Protein AF-A0AA38NBF1-F1 (afdb_monomer_lite)

Organism: NCBI:txid2804958

Radius of gyration: 38.28 Å; chains: 1; bounding box: 65×45×118 Å

InterPro domains:
  IPR015425 Formin, FH2 domain [PS51444] (1-104)
  IPR042201 Formin, FH2 domain superfamily [G3DSA:1.20.58.2220] (1-164)

Foldseek 3Di:
DVVVVVDDDDPPPDCCCVPVVVVCVVCVVVVVVVVVVVVVVVVVVCVVCVVVVAHPPDPPGDDPCVVVVVVVVVVVVVVVVVVVVVVVVVVVVVPDPDPPPPPPPPPDDDDDDDDDDDDDDDDDDDDPPDDDDPPDPPNVVVVVVCVVVVHDDPDDPPPPPDDCVVVVPADPDDDDDPDDDD

Structure (mmCIF, N/CA/C/O backbone):
data_AF-A0AA38NBF1-F1
#
_entry.id   AF-A0AA38NBF1-F1
#
loop_
_atom_site.group_PDB
_atom_site.id
_atom_site.type_symbol
_atom_site.label_atom_id
_atom_site.label_alt_id
_atom_site.label_comp_id
_atom_site.label_asym_id
_atom_site.label_entity_id
_atom_site.label_seq_id
_atom_site.pdbx_PDB_ins_code
_atom_site.Cartn_x
_atom_site.Cartn_y
_atom_site.Cartn_z
_atom_site.occupancy
_atom_site.B_iso_or_equiv
_atom_site.auth_seq_id
_atom_site.auth_comp_id
_atom_site.auth_asym_id
_atom_site.auth_atom_id
_atom_site.pdbx_PDB_model_num
ATOM 1 N N . MET A 1 1 ? -16.241 -0.979 29.634 1.00 57.94 1 MET A N 1
ATOM 2 C CA . MET A 1 1 ? -17.092 0.215 29.865 1.00 57.94 1 MET A CA 1
ATOM 3 C C . MET A 1 1 ? -18.249 -0.045 30.832 1.00 57.94 1 MET A C 1
ATOM 5 O O . MET A 1 1 ? -18.403 0.742 31.754 1.00 57.94 1 MET A O 1
ATOM 9 N N . ASN A 1 2 ? -19.018 -1.137 30.701 1.00 61.31 2 ASN A N 1
ATOM 10 C CA . ASN A 1 2 ? -20.084 -1.465 31.670 1.00 61.31 2 ASN A CA 1
ATOM 11 C C . ASN A 1 2 ? -19.569 -1.791 33.084 1.00 61.31 2 ASN A C 1
ATOM 13 O O . ASN A 1 2 ? -20.287 -1.567 34.049 1.00 61.31 2 ASN A O 1
ATOM 17 N N . GLU A 1 3 ? -18.322 -2.248 33.216 1.00 66.00 3 GLU A N 1
ATOM 18 C CA . GLU A 1 3 ? -17.698 -2.529 34.518 1.00 66.00 3 GLU A CA 1
ATOM 19 C C . GLU A 1 3 ? -17.367 -1.261 35.329 1.00 66.00 3 GLU A C 1
ATOM 21 O O . GLU A 1 3 ? -17.481 -1.271 36.548 1.00 66.00 3 GLU A O 1
ATOM 26 N N . LEU A 1 4 ? -17.061 -0.129 34.675 1.00 61.88 4 LEU A N 1
ATOM 27 C CA . LEU A 1 4 ? -16.778 1.149 35.357 1.00 61.88 4 LEU A CA 1
ATOM 28 C C . LEU A 1 4 ? -1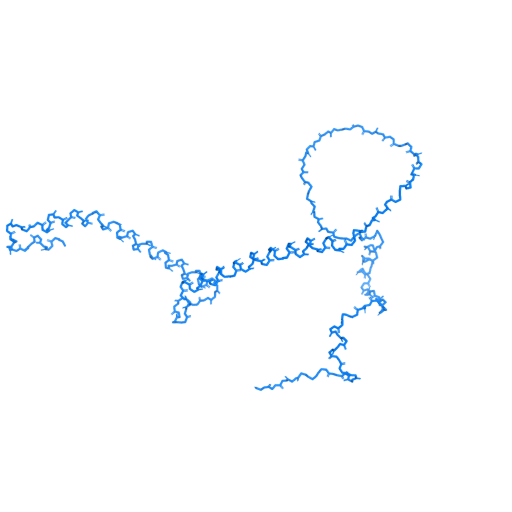8.020 1.750 36.030 1.00 61.88 4 LEU A C 1
ATOM 30 O O . LEU A 1 4 ? -17.901 2.461 37.019 1.00 61.88 4 LEU A O 1
ATOM 34 N N . LYS A 1 5 ? -19.218 1.434 35.521 1.00 63.94 5 LYS A N 1
ATOM 35 C CA . LYS A 1 5 ? -20.497 1.849 36.122 1.00 63.94 5 LYS A CA 1
ATOM 36 C C . LYS A 1 5 ? -20.877 1.034 37.360 1.00 63.94 5 LYS A C 1
ATOM 38 O O . LYS A 1 5 ? -21.790 1.428 38.074 1.00 63.94 5 LYS A O 1
ATOM 43 N N . LYS A 1 6 ? -20.216 -0.106 37.589 1.00 70.06 6 LYS A N 1
ATOM 44 C CA . LYS A 1 6 ? -20.457 -0.995 38.735 1.00 70.06 6 LYS A CA 1
ATOM 45 C C . LYS A 1 6 ? -19.531 -0.696 39.917 1.00 70.06 6 LYS A C 1
ATOM 47 O O . LYS A 1 6 ? -19.631 -1.370 40.937 1.00 70.06 6 LYS A O 1
ATOM 52 N N . LEU A 1 7 ? -18.624 0.275 39.783 1.00 68.12 7 LEU A N 1
ATOM 53 C CA . LEU A 1 7 ? -17.706 0.640 40.854 1.00 68.12 7 LEU A CA 1
ATOM 54 C C . LEU A 1 7 ? -18.468 1.373 41.970 1.00 68.12 7 LEU A C 1
ATOM 56 O O . LEU A 1 7 ? -19.084 2.409 41.707 1.00 68.12 7 LEU A O 1
ATOM 60 N N . PRO A 1 8 ? -18.439 0.865 43.213 1.00 63.03 8 PRO A N 1
ATOM 61 C CA . PRO A 1 8 ? -18.995 1.580 44.346 1.00 63.03 8 PRO A CA 1
ATOM 62 C C . PRO A 1 8 ? -18.025 2.718 44.694 1.00 63.03 8 PRO A C 1
ATOM 64 O O . PRO A 1 8 ? -16.855 2.460 44.959 1.00 63.03 8 PRO A O 1
ATOM 67 N N . ASN A 1 9 ? -18.513 3.963 44.697 1.00 71.06 9 ASN A N 1
ATOM 68 C CA . ASN A 1 9 ? -17.775 5.209 44.988 1.00 71.06 9 ASN A CA 1
ATOM 69 C C . ASN A 1 9 ? -17.004 5.845 43.816 1.00 71.06 9 ASN A C 1
ATOM 71 O O . ASN A 1 9 ? -15.784 6.000 43.877 1.00 71.06 9 ASN A O 1
ATOM 75 N N . LEU A 1 10 ? -17.715 6.318 42.786 1.00 73.75 10 LEU A N 1
ATOM 76 C CA . LEU A 1 10 ? -17.147 7.353 41.914 1.00 73.75 10 LEU A CA 1
ATOM 77 C C . LEU A 1 10 ? -17.175 8.720 42.630 1.00 73.75 10 LEU A C 1
ATOM 79 O O . LEU A 1 10 ? -18.196 9.063 43.235 1.00 73.75 10 LEU A O 1
ATOM 83 N N . PRO A 1 11 ? -16.091 9.517 42.565 1.00 82.75 11 PRO A N 1
ATOM 84 C CA . PRO A 1 11 ? -16.088 10.887 43.064 1.00 82.75 11 PRO A CA 1
ATOM 85 C C . PRO A 1 11 ? -17.221 11.714 42.430 1.00 82.75 11 PRO A C 1
ATOM 87 O O . PRO A 1 11 ? -17.478 11.572 41.236 1.00 82.75 11 PRO A O 1
ATOM 90 N N . PRO A 1 12 ? -17.861 12.644 43.162 1.00 77.50 12 PRO A N 1
ATOM 91 C CA . PRO A 1 12 ? -18.996 13.420 42.646 1.00 77.50 12 PRO A CA 1
ATOM 92 C C . PRO A 1 12 ? -18.665 14.317 41.436 1.00 77.50 12 PRO A C 1
ATOM 94 O O . PRO A 1 12 ? -19.570 14.729 40.717 1.00 77.50 12 PRO A O 1
ATOM 97 N N . ASN A 1 13 ? -17.381 14.592 41.177 1.00 86.06 13 ASN A N 1
ATOM 98 C CA . ASN A 1 13 ? -16.903 15.330 40.001 1.00 86.06 13 ASN A CA 1
ATOM 99 C C . ASN A 1 13 ? -16.337 14.428 38.890 1.00 86.06 13 ASN A C 1
ATOM 101 O O . ASN A 1 13 ? -15.757 14.936 37.927 1.00 86.06 13 ASN A O 1
ATOM 105 N N . ASP A 1 14 ? -16.481 13.108 39.000 1.00 86.38 14 ASP A N 1
ATOM 106 C CA . ASP A 1 14 ? -16.022 12.189 37.967 1.00 86.38 14 ASP A CA 1
ATOM 107 C C . ASP A 1 14 ? -16.961 12.226 36.753 1.00 86.38 14 ASP A C 1
ATOM 109 O O . ASP A 1 14 ? -18.114 11.794 36.792 1.00 86.38 14 ASP A O 1
ATOM 113 N N . LYS A 1 15 ? -16.447 12.768 35.647 1.00 87.56 15 LYS A N 1
ATOM 114 C CA . LYS A 1 15 ? -17.147 12.852 34.359 1.00 87.56 15 LYS A CA 1
ATOM 115 C C . LYS A 1 15 ? -16.614 11.854 33.336 1.00 87.56 15 LYS A C 1
ATOM 117 O O . LYS A 1 15 ? -17.075 11.868 32.195 1.00 87.56 15 LYS A O 1
ATOM 122 N N . PHE A 1 16 ? -15.670 10.989 33.711 1.00 88.44 16 PHE A N 1
ATOM 123 C CA . PHE A 1 16 ? -14.985 10.096 32.783 1.00 88.44 16 PHE A CA 1
ATOM 124 C C . PHE A 1 16 ? -15.976 9.226 32.016 1.00 88.44 16 PHE A C 1
ATOM 126 O O . PHE A 1 16 ? -15.984 9.249 30.791 1.00 88.44 16 PHE A O 1
ATOM 133 N N . VAL A 1 17 ? -16.878 8.522 32.707 1.00 87.44 17 VAL A N 1
ATOM 134 C CA . VAL A 1 17 ? -17.871 7.655 32.047 1.00 87.44 17 VAL A CA 1
ATOM 135 C C . VAL A 1 17 ? -18.808 8.466 31.147 1.00 87.44 17 VAL A C 1
ATOM 137 O O . VAL A 1 17 ? -19.092 8.046 30.025 1.00 87.44 17 VAL A O 1
ATOM 140 N N . SER A 1 18 ? -19.246 9.642 31.608 1.00 88.12 18 SER A N 1
ATOM 141 C CA . SER A 1 18 ? -20.144 10.527 30.855 1.00 88.12 18 SER A CA 1
ATOM 142 C C . SER A 1 18 ? -19.523 11.042 29.555 1.00 88.12 18 SER A C 1
ATOM 144 O O . SER A 1 18 ? -20.251 11.267 28.594 1.00 88.12 18 SER A O 1
ATOM 146 N N . ILE A 1 19 ? -18.205 11.248 29.525 1.00 92.88 19 ILE A N 1
ATOM 147 C CA . ILE A 1 19 ? -17.479 11.767 28.358 1.00 92.88 19 ILE A CA 1
ATOM 148 C C . ILE A 1 19 ? -16.993 10.620 27.471 1.00 92.88 19 ILE A C 1
ATOM 150 O O . ILE A 1 19 ? -17.172 10.634 26.255 1.00 92.88 19 ILE A O 1
ATOM 154 N N . MET A 1 20 ? -16.399 9.596 28.075 1.00 93.62 20 MET A N 1
ATOM 155 C CA . MET A 1 20 ? -15.757 8.517 27.338 1.00 93.62 20 MET A CA 1
ATOM 156 C C . MET A 1 20 ? -16.762 7.583 26.674 1.00 93.62 20 MET A C 1
ATOM 158 O O . MET A 1 20 ? -16.449 7.006 25.639 1.00 93.62 20 MET A O 1
ATOM 162 N N . GLN A 1 21 ? -17.970 7.416 27.217 1.00 89.88 21 GLN A N 1
ATOM 163 C CA . GLN A 1 21 ? -18.978 6.570 26.579 1.00 89.88 21 GLN A CA 1
ATOM 164 C C . GLN A 1 21 ? -19.412 7.099 25.196 1.00 89.88 21 GLN A C 1
ATOM 166 O O . GLN A 1 21 ? -19.303 6.333 24.236 1.00 89.88 21 GLN A O 1
ATOM 171 N N . PRO A 1 22 ? -19.866 8.360 25.036 1.00 93.38 22 PRO A N 1
ATOM 172 C CA . PRO A 1 22 ? -20.191 8.893 23.713 1.00 93.38 22 PRO A CA 1
ATOM 173 C C . PRO A 1 22 ? -18.955 9.001 22.815 1.00 93.38 22 PRO A C 1
ATOM 175 O O . PRO A 1 22 ? -19.057 8.711 21.626 1.00 93.38 22 PRO A O 1
ATOM 178 N N . PHE A 1 23 ? -17.784 9.324 23.378 1.00 95.38 23 PHE A N 1
ATOM 179 C CA . PHE A 1 23 ? -16.530 9.324 22.625 1.00 95.38 23 PHE A CA 1
ATOM 180 C C . PHE A 1 23 ? -16.237 7.955 22.002 1.00 95.38 23 PHE A C 1
ATOM 182 O O . PHE A 1 23 ? -15.998 7.879 20.804 1.00 95.38 23 PHE A O 1
ATOM 189 N N . ILE A 1 24 ? -16.306 6.863 22.773 1.00 94.88 24 ILE A N 1
ATOM 190 C CA . ILE A 1 24 ? -16.067 5.516 22.236 1.00 94.88 24 ILE A CA 1
ATOM 191 C C . ILE A 1 24 ? -17.116 5.161 21.185 1.00 94.88 24 ILE A C 1
ATOM 193 O O . ILE A 1 24 ? -16.757 4.616 20.149 1.00 94.88 24 ILE A O 1
ATOM 197 N N . LEU A 1 25 ? -18.393 5.491 21.398 1.00 94.62 25 LEU A N 1
ATOM 198 C CA . LEU A 1 25 ? -19.432 5.222 20.396 1.00 94.62 25 LEU A CA 1
ATOM 199 C C . LEU A 1 25 ? -19.146 5.908 19.051 1.00 94.62 25 LEU A C 1
ATOM 201 O O . LEU A 1 25 ? -19.468 5.346 18.009 1.00 94.62 25 LEU A O 1
ATOM 205 N N . GLN A 1 26 ? -18.517 7.084 19.069 1.00 95.94 26 GLN A N 1
ATOM 206 C CA . GLN A 1 26 ? -18.140 7.819 17.860 1.00 95.94 26 GLN A CA 1
ATOM 207 C C . GLN A 1 26 ? -16.793 7.372 17.277 1.00 95.94 26 GLN A C 1
ATOM 209 O O . GLN A 1 26 ? -16.659 7.244 16.063 1.00 95.94 26 GLN A O 1
ATOM 214 N N . ALA A 1 27 ? -15.792 7.130 18.122 1.00 96.56 27 ALA A N 1
ATOM 215 C CA . ALA A 1 27 ? -14.432 6.816 17.697 1.00 96.56 27 ALA A CA 1
ATOM 216 C C . ALA A 1 27 ? -14.266 5.350 17.277 1.00 96.56 27 ALA A C 1
ATOM 218 O O . ALA A 1 27 ? -13.528 5.061 16.337 1.00 96.56 27 ALA A O 1
ATOM 219 N N . ASN A 1 28 ? -14.961 4.420 17.940 1.00 96.94 28 ASN A N 1
ATOM 220 C CA . ASN A 1 28 ? -14.779 2.986 17.720 1.00 96.94 28 ASN A CA 1
ATOM 221 C C . ASN A 1 28 ? -15.069 2.552 16.270 1.00 96.94 28 ASN A C 1
ATOM 223 O O . ASN A 1 28 ? -14.243 1.834 15.714 1.00 96.94 28 ASN A O 1
ATOM 227 N N . PRO A 1 29 ? -16.143 3.022 15.598 1.00 97.81 29 PRO A N 1
ATOM 228 C CA . PRO A 1 29 ? -16.360 2.704 14.186 1.00 97.81 29 PRO A CA 1
ATOM 229 C C . PRO A 1 29 ? -15.201 3.135 13.277 1.00 97.81 29 PRO A C 1
ATOM 231 O O . PRO A 1 29 ? -14.836 2.400 12.366 1.00 97.81 29 PRO A O 1
ATOM 234 N N . SER A 1 30 ? -14.593 4.298 13.540 1.00 97.81 30 SER A N 1
ATOM 235 C CA . SER A 1 30 ? -13.445 4.800 12.772 1.00 97.81 30 SER A CA 1
ATOM 236 C C . SER A 1 30 ? -12.198 3.937 12.986 1.00 97.81 30 SER A C 1
ATOM 238 O O . SER A 1 30 ? -11.512 3.577 12.031 1.00 97.81 30 SER A O 1
ATOM 240 N N . VAL A 1 31 ? -11.935 3.535 14.232 1.00 97.81 31 VAL A N 1
ATOM 241 C CA . VAL A 1 31 ? -10.809 2.650 14.568 1.00 97.81 31 VAL A CA 1
ATOM 242 C C . VAL A 1 31 ? -10.985 1.265 13.940 1.00 97.81 31 VAL A C 1
ATOM 244 O O . VAL A 1 31 ? -10.042 0.737 13.353 1.00 97.81 31 VAL A O 1
ATOM 247 N N . GLU A 1 32 ? -12.187 0.691 14.004 1.00 98.12 32 GLU A N 1
ATOM 248 C CA . GLU A 1 32 ? -12.480 -0.603 13.375 1.00 98.12 32 GLU A CA 1
ATOM 249 C C . GLU A 1 32 ? -12.401 -0.529 11.842 1.00 98.12 32 GLU A C 1
ATOM 251 O O . GLU A 1 32 ? -11.874 -1.442 11.198 1.00 98.12 32 GLU A O 1
ATOM 256 N N . ALA A 1 33 ? -12.845 0.580 11.242 1.00 98.06 33 ALA A N 1
ATOM 257 C CA . ALA A 1 33 ? -12.666 0.824 9.814 1.00 98.06 33 ALA A CA 1
ATOM 258 C C . ALA A 1 33 ? -11.177 0.891 9.444 1.00 98.06 33 ALA A C 1
ATOM 260 O O . ALA A 1 33 ? -10.746 0.197 8.523 1.00 98.06 33 ALA A O 1
ATOM 261 N N . LEU A 1 34 ? -10.369 1.643 10.200 1.00 98.38 34 LEU A N 1
ATOM 262 C CA . LEU A 1 34 ? -8.927 1.753 9.973 1.00 98.38 34 LEU A CA 1
ATOM 263 C C . LEU A 1 34 ? -8.224 0.396 10.094 1.00 98.38 34 LEU A C 1
ATOM 265 O O . LEU A 1 34 ? -7.387 0.054 9.261 1.00 98.38 34 LEU A O 1
ATOM 269 N N . LYS A 1 35 ? -8.599 -0.409 11.091 1.00 98.38 35 LYS A N 1
ATOM 270 C CA . LYS A 1 35 ? -8.092 -1.774 11.266 1.00 98.38 35 LYS A CA 1
ATOM 271 C C . LYS A 1 35 ? -8.431 -2.660 10.067 1.00 98.38 35 LYS A C 1
ATOM 273 O O . LYS A 1 35 ? -7.568 -3.377 9.568 1.00 98.38 35 LYS A O 1
ATOM 278 N N . THR A 1 36 ? -9.665 -2.580 9.576 1.00 98.19 36 THR A N 1
ATOM 279 C CA . THR A 1 36 ? -10.111 -3.339 8.398 1.00 98.19 36 THR A CA 1
ATOM 280 C C . THR A 1 36 ? -9.343 -2.920 7.141 1.00 98.19 36 THR A C 1
ATOM 282 O O . THR A 1 36 ? -8.889 -3.770 6.372 1.00 98.19 36 THR A O 1
ATOM 285 N N . MET A 1 37 ? -9.134 -1.614 6.952 1.00 98.19 37 MET A N 1
ATOM 286 C CA . MET A 1 37 ? -8.336 -1.081 5.846 1.00 98.19 37 MET A CA 1
ATOM 287 C C . MET A 1 37 ? -6.880 -1.545 5.924 1.00 98.19 37 MET A C 1
ATOM 289 O O . MET A 1 37 ? -6.333 -1.971 4.912 1.00 98.19 37 MET A O 1
ATOM 293 N N . ALA A 1 38 ? -6.274 -1.530 7.114 1.00 97.88 38 ALA A N 1
ATOM 294 C CA . ALA A 1 38 ? -4.904 -1.995 7.313 1.00 97.88 38 ALA A CA 1
ATOM 295 C C . ALA A 1 38 ? -4.738 -3.473 6.920 1.00 97.88 38 ALA A C 1
ATOM 297 O O . ALA A 1 38 ? -3.824 -3.805 6.171 1.00 97.88 38 ALA A O 1
ATOM 298 N N . VAL A 1 39 ? -5.662 -4.346 7.339 1.00 98.00 39 VAL A N 1
ATOM 299 C CA . VAL A 1 39 ? -5.657 -5.770 6.947 1.00 98.00 39 VAL A CA 1
ATOM 300 C C . VAL A 1 39 ? -5.836 -5.937 5.435 1.00 98.00 39 VAL A C 1
ATOM 302 O O . VAL A 1 39 ? -5.171 -6.761 4.811 1.00 98.00 39 VAL A O 1
ATOM 305 N N . THR A 1 40 ? -6.712 -5.141 4.821 1.00 98.25 40 THR A N 1
ATOM 306 C CA . THR A 1 40 ? -6.947 -5.191 3.368 1.00 98.25 40 THR A CA 1
ATOM 307 C C . THR A 1 40 ? -5.696 -4.786 2.583 1.00 98.25 40 THR A C 1
ATOM 309 O O . THR A 1 40 ? -5.343 -5.428 1.597 1.00 98.25 40 THR A O 1
ATOM 312 N N . VAL A 1 41 ? -4.991 -3.746 3.033 1.00 97.69 41 VAL A N 1
ATOM 313 C CA . VAL A 1 41 ? -3.734 -3.310 2.410 1.00 97.69 41 VAL A CA 1
ATOM 314 C C . VAL A 1 41 ? -2.633 -4.353 2.606 1.00 97.69 41 VAL A C 1
ATOM 316 O O . VAL A 1 41 ? -1.954 -4.683 1.637 1.00 97.69 41 VAL A O 1
ATOM 319 N N . ASP A 1 42 ? -2.486 -4.915 3.808 1.00 96.06 42 ASP A N 1
ATOM 320 C CA . ASP A 1 42 ? -1.468 -5.937 4.097 1.00 96.06 42 ASP A CA 1
ATOM 321 C C . ASP A 1 42 ? -1.676 -7.205 3.255 1.00 96.06 42 ASP A C 1
ATOM 323 O O . ASP A 1 42 ? -0.757 -7.697 2.603 1.00 96.06 42 ASP A O 1
ATOM 327 N N . THR A 1 43 ? -2.915 -7.697 3.177 1.00 97.25 43 THR A N 1
ATOM 328 C CA . THR A 1 43 ? -3.259 -8.859 2.340 1.00 97.25 43 THR A CA 1
ATOM 329 C C . THR A 1 43 ? -3.011 -8.599 0.852 1.00 97.25 43 THR A C 1
ATOM 331 O O . THR A 1 43 ? -2.479 -9.469 0.152 1.00 97.25 43 THR A O 1
ATOM 334 N N . GLY A 1 44 ? -3.334 -7.396 0.369 1.00 97.25 44 GLY A N 1
ATOM 335 C CA . GLY A 1 44 ? -3.023 -6.967 -0.993 1.00 97.25 44 GLY A CA 1
ATOM 336 C C . GLY A 1 44 ? -1.519 -6.920 -1.268 1.00 97.25 44 GLY A C 1
ATOM 337 O O . GLY A 1 44 ? -1.066 -7.452 -2.281 1.00 97.25 44 GLY A O 1
ATOM 338 N N . LEU A 1 45 ? -0.734 -6.352 -0.349 1.00 96.06 45 LEU A N 1
ATOM 339 C CA . LEU A 1 45 ? 0.723 -6.265 -0.464 1.00 96.06 45 LEU A CA 1
ATOM 340 C C . LEU A 1 45 ? 1.376 -7.651 -0.484 1.00 96.06 45 LEU A C 1
ATOM 342 O O . LEU A 1 45 ? 2.196 -7.928 -1.353 1.00 96.06 45 LEU A O 1
ATOM 346 N N . ARG A 1 46 ? 0.974 -8.548 0.421 1.00 95.69 46 ARG A N 1
ATOM 347 C CA . ARG A 1 46 ? 1.463 -9.936 0.460 1.00 95.69 46 ARG A CA 1
ATOM 348 C C . ARG A 1 46 ? 1.187 -10.673 -0.847 1.00 95.69 46 ARG A C 1
ATOM 350 O O . ARG A 1 46 ? 2.064 -11.356 -1.368 1.00 95.69 46 ARG A O 1
ATOM 357 N N . SER A 1 47 ? -0.015 -10.495 -1.395 1.00 97.00 47 SER A N 1
ATOM 358 C CA . SER A 1 47 ? -0.403 -11.083 -2.683 1.00 97.00 47 SER A CA 1
ATOM 359 C C . SER A 1 47 ? 0.421 -10.515 -3.841 1.00 97.00 47 SER A C 1
ATOM 361 O O . SER A 1 47 ? 0.810 -11.254 -4.741 1.00 97.00 47 SER A O 1
ATOM 363 N N . LEU A 1 48 ? 0.714 -9.211 -3.810 1.00 96.38 48 LEU A N 1
ATOM 364 C CA . LEU A 1 48 ? 1.540 -8.540 -4.810 1.00 96.38 48 LEU A CA 1
ATOM 365 C C . LEU A 1 48 ? 2.989 -9.039 -4.777 1.00 96.38 48 LEU A C 1
ATOM 367 O O . LEU A 1 48 ? 3.541 -9.356 -5.826 1.00 96.38 48 LEU A O 1
ATOM 371 N N . LEU A 1 49 ? 3.580 -9.157 -3.588 1.00 95.00 49 LEU A N 1
ATOM 372 C CA . LEU A 1 49 ? 4.920 -9.718 -3.408 1.00 95.00 49 LEU A CA 1
ATOM 373 C C . LEU A 1 49 ? 4.984 -11.158 -3.936 1.00 95.00 49 LEU A C 1
ATOM 375 O O . LEU A 1 49 ? 5.821 -11.465 -4.785 1.00 95.00 49 LEU A O 1
ATOM 379 N N . ALA A 1 50 ? 4.026 -12.000 -3.540 1.00 95.38 50 ALA A N 1
ATOM 380 C CA . ALA A 1 50 ? 3.930 -13.376 -4.022 1.00 95.38 50 ALA A CA 1
ATOM 381 C C . ALA A 1 50 ? 3.780 -13.465 -5.551 1.00 95.38 50 ALA A C 1
ATOM 383 O O . ALA A 1 50 ? 4.389 -14.327 -6.183 1.00 95.38 50 ALA A O 1
ATOM 384 N N . TYR A 1 51 ? 3.016 -12.556 -6.166 1.00 96.69 51 TYR A N 1
ATOM 385 C CA . TYR A 1 51 ? 2.862 -12.490 -7.621 1.00 96.69 51 TYR A CA 1
ATOM 386 C C . TYR A 1 51 ? 4.192 -12.236 -8.351 1.00 96.69 51 TYR A C 1
ATOM 388 O O . TYR A 1 51 ? 4.419 -12.801 -9.420 1.00 96.69 51 TYR A O 1
ATOM 396 N N . PHE A 1 52 ? 5.089 -11.434 -7.770 1.00 95.44 52 PHE A N 1
ATOM 397 C CA . PHE A 1 52 ? 6.429 -11.187 -8.315 1.00 95.44 52 PHE A CA 1
ATOM 398 C C . PHE A 1 52 ? 7.478 -12.229 -7.886 1.00 95.44 52 PHE A C 1
ATOM 400 O O . PHE A 1 52 ? 8.642 -12.103 -8.257 1.00 95.44 52 PHE A O 1
ATOM 407 N N . GLY A 1 53 ? 7.067 -13.283 -7.172 1.00 94.31 53 GLY A N 1
ATOM 408 C CA . GLY A 1 53 ? 7.933 -14.386 -6.750 1.00 94.31 53 GLY A CA 1
ATOM 409 C C . GLY A 1 53 ? 8.613 -14.188 -5.394 1.00 94.31 53 GLY A C 1
ATOM 410 O O . GLY A 1 53 ? 9.417 -15.031 -5.003 1.00 94.31 53 GLY A O 1
ATOM 411 N N . GLU A 1 54 ? 8.283 -13.121 -4.666 1.00 92.31 54 GLU A N 1
ATOM 412 C CA . GLU A 1 54 ? 8.793 -12.871 -3.316 1.00 92.31 54 GLU A CA 1
ATOM 413 C C . GLU A 1 54 ? 8.003 -13.671 -2.274 1.00 92.31 54 GLU A C 1
ATOM 415 O O . GLU A 1 54 ? 6.790 -13.854 -2.394 1.00 92.31 54 GLU A O 1
ATOM 420 N N . ASN A 1 55 ? 8.670 -14.125 -1.211 1.00 92.88 55 ASN A N 1
ATOM 421 C CA . ASN A 1 55 ? 7.995 -14.777 -0.089 1.00 92.88 55 ASN A CA 1
ATOM 422 C C . ASN A 1 55 ? 7.710 -13.756 1.028 1.00 92.88 55 ASN A C 1
ATOM 424 O O . ASN A 1 55 ? 8.645 -13.401 1.744 1.00 92.88 55 ASN A O 1
ATOM 428 N N . PRO A 1 56 ? 6.451 -13.325 1.241 1.00 90.19 56 PRO A N 1
ATOM 429 C CA . PRO A 1 56 ? 6.120 -12.294 2.227 1.00 90.19 56 PRO A CA 1
ATOM 430 C C . PRO A 1 56 ? 6.309 -12.729 3.689 1.00 90.19 56 PRO A C 1
ATOM 432 O O . PRO A 1 56 ? 6.337 -11.875 4.572 1.00 90.19 56 PRO A O 1
ATOM 435 N N . ASP A 1 57 ? 6.414 -14.032 3.961 1.00 92.00 57 ASP A N 1
ATOM 436 C CA . ASP A 1 57 ? 6.641 -14.565 5.311 1.00 92.00 57 ASP A CA 1
ATOM 437 C C . ASP A 1 57 ? 8.131 -14.782 5.618 1.00 92.00 57 ASP A C 1
ATOM 439 O O . ASP A 1 57 ? 8.497 -15.154 6.735 1.00 92.00 57 ASP A O 1
ATOM 443 N N . SER A 1 58 ? 9.006 -14.557 4.632 1.00 92.12 58 SER A N 1
ATOM 444 C CA . SER A 1 58 ? 10.452 -14.642 4.816 1.00 92.12 58 SER A CA 1
ATOM 445 C C . SER A 1 58 ? 10.972 -13.438 5.610 1.00 92.12 58 SER A C 1
ATOM 447 O O . SER A 1 58 ? 10.550 -12.311 5.352 1.00 92.12 58 SER A O 1
ATOM 449 N N . PRO A 1 59 ? 11.951 -13.612 6.516 1.00 88.88 59 PRO A N 1
ATOM 450 C CA . PRO A 1 59 ? 12.654 -12.481 7.127 1.00 88.88 59 PRO A CA 1
ATOM 451 C C . PRO A 1 59 ? 13.447 -11.648 6.106 1.00 88.88 59 PRO A C 1
ATOM 453 O O . PRO A 1 59 ? 13.802 -10.509 6.394 1.00 88.88 59 PRO A O 1
ATOM 456 N N . GLU A 1 60 ? 13.721 -12.213 4.928 1.00 87.56 60 GLU A N 1
ATOM 457 C CA . GLU A 1 60 ? 14.375 -11.533 3.805 1.00 87.56 60 GLU A CA 1
ATOM 458 C C . GLU A 1 60 ? 13.378 -10.854 2.856 1.00 87.56 60 GLU A C 1
ATOM 460 O O . GLU A 1 60 ? 13.796 -10.278 1.854 1.00 87.56 60 GLU A O 1
ATOM 465 N N . ALA A 1 61 ? 12.070 -10.918 3.146 1.00 89.38 61 ALA A N 1
ATOM 466 C CA . ALA A 1 61 ? 11.061 -10.271 2.319 1.00 89.38 61 ALA A CA 1
ATOM 467 C C . ALA A 1 61 ? 11.375 -8.771 2.176 1.00 89.38 61 ALA A C 1
ATOM 469 O O . ALA A 1 61 ? 11.649 -8.101 3.183 1.00 89.38 61 ALA A O 1
ATOM 470 N N . PRO A 1 62 ? 11.319 -8.216 0.954 1.00 90.81 62 PRO A N 1
ATOM 471 C CA . PRO A 1 62 ? 11.568 -6.801 0.757 1.00 90.81 62 PRO A CA 1
ATOM 472 C C . PRO A 1 62 ? 10.512 -5.986 1.501 1.00 90.81 62 PRO A C 1
ATOM 474 O O . PRO A 1 62 ? 9.318 -6.300 1.484 1.00 90.81 62 PRO A O 1
ATOM 477 N N . LYS A 1 63 ? 10.950 -4.900 2.140 1.00 92.69 63 LYS A N 1
ATOM 478 C CA . LYS A 1 63 ? 10.022 -3.937 2.731 1.00 92.69 63 LYS A CA 1
ATOM 479 C C . LYS A 1 63 ? 9.168 -3.306 1.634 1.00 92.69 63 LYS A C 1
ATOM 481 O O . LYS A 1 63 ? 9.612 -3.173 0.491 1.00 92.69 63 LYS A O 1
ATOM 486 N N . SER A 1 64 ? 7.962 -2.861 1.985 1.00 93.62 64 SER A N 1
ATOM 487 C CA . SER A 1 64 ? 7.056 -2.179 1.053 1.00 93.62 64 SER A CA 1
ATOM 488 C C . SER A 1 64 ? 7.731 -1.008 0.346 1.00 93.62 64 SER A C 1
ATOM 490 O O . SER A 1 64 ? 7.570 -0.831 -0.860 1.00 93.62 64 SER A O 1
ATOM 492 N N . GLU A 1 65 ? 8.510 -0.222 1.084 1.00 95.62 65 GLU A N 1
ATOM 493 C CA . GLU A 1 65 ? 9.182 0.967 0.567 1.00 95.62 65 GLU A CA 1
ATOM 494 C C . GLU A 1 65 ? 10.247 0.595 -0.467 1.00 95.62 65 GLU A C 1
ATOM 496 O O . GLU A 1 65 ? 10.344 1.247 -1.506 1.00 95.62 65 GLU A O 1
ATOM 501 N N . ASP A 1 66 ? 10.993 -0.483 -0.216 1.00 95.19 66 ASP A N 1
ATOM 502 C CA . ASP A 1 66 ? 12.041 -0.970 -1.114 1.00 95.19 66 ASP A CA 1
ATOM 503 C C . ASP A 1 66 ? 11.428 -1.567 -2.390 1.00 95.19 66 ASP A C 1
ATOM 505 O O . ASP A 1 66 ? 11.861 -1.248 -3.500 1.00 95.19 66 ASP A O 1
ATOM 509 N N . PHE A 1 67 ? 10.361 -2.364 -2.253 1.00 95.50 67 PHE A N 1
ATOM 510 C CA . PHE A 1 67 ? 9.643 -2.957 -3.382 1.00 95.50 67 PHE A CA 1
ATOM 511 C C . PHE A 1 67 ? 9.033 -1.889 -4.305 1.00 95.50 67 PHE A C 1
ATOM 513 O O . PHE A 1 67 ? 9.256 -1.896 -5.519 1.00 95.50 67 PHE A O 1
ATOM 520 N N . PHE A 1 68 ? 8.304 -0.915 -3.749 1.00 97.06 68 PHE A N 1
ATOM 521 C CA . PHE A 1 68 ? 7.752 0.179 -4.553 1.00 97.06 68 PHE A CA 1
ATOM 522 C C . PHE A 1 68 ? 8.838 1.139 -5.054 1.00 97.06 68 PHE A C 1
ATOM 524 O O . PHE A 1 68 ? 8.715 1.673 -6.158 1.00 97.06 68 PHE A O 1
ATOM 531 N N . GLY A 1 69 ? 9.925 1.317 -4.301 1.00 97.31 69 GLY A N 1
ATOM 532 C CA . GLY A 1 69 ? 11.105 2.068 -4.724 1.00 97.31 69 GLY A CA 1
ATOM 533 C C . GLY A 1 69 ? 11.772 1.472 -5.966 1.00 97.31 69 GLY A C 1
ATOM 534 O O . GLY A 1 69 ? 12.128 2.211 -6.891 1.00 97.31 69 GLY A O 1
ATOM 535 N N . LEU A 1 70 ? 11.870 0.142 -6.041 1.00 96.81 70 LEU A N 1
ATOM 536 C CA . LEU A 1 70 ? 12.348 -0.576 -7.224 1.00 96.81 70 LEU A CA 1
ATOM 537 C C . LEU A 1 70 ? 11.449 -0.309 -8.440 1.00 96.81 70 LEU A C 1
ATOM 539 O O . LEU A 1 70 ? 11.947 0.079 -9.500 1.00 96.81 70 LEU A O 1
ATOM 543 N N . ILE A 1 71 ? 10.128 -0.447 -8.284 1.00 97.00 71 ILE A N 1
ATOM 544 C CA . ILE A 1 71 ? 9.153 -0.198 -9.361 1.00 97.00 71 ILE A CA 1
ATOM 545 C C . ILE A 1 71 ? 9.223 1.256 -9.843 1.00 97.00 71 ILE A C 1
ATOM 547 O O . ILE A 1 71 ? 9.210 1.518 -11.051 1.00 97.00 71 ILE A O 1
ATOM 551 N N . LEU A 1 72 ? 9.326 2.211 -8.918 1.00 98.06 72 LEU A N 1
ATOM 552 C CA . LEU A 1 72 ? 9.438 3.633 -9.232 1.00 98.06 72 LEU A CA 1
ATOM 553 C C . LEU A 1 72 ? 10.723 3.934 -10.016 1.00 98.06 72 LEU A C 1
ATOM 555 O O . LEU A 1 72 ? 10.693 4.662 -11.014 1.00 98.06 72 LEU A O 1
ATOM 559 N N . SER A 1 73 ? 11.842 3.343 -9.595 1.00 98.12 73 SER A N 1
ATOM 560 C CA . SER A 1 73 ? 13.146 3.505 -10.244 1.00 98.12 73 SER A CA 1
ATOM 561 C C . SER A 1 73 ? 13.153 2.907 -11.651 1.00 98.12 73 SER A C 1
ATOM 563 O O . SER A 1 73 ? 13.626 3.544 -12.597 1.00 98.12 73 SER A O 1
ATOM 565 N N . PHE A 1 74 ? 12.566 1.720 -11.813 1.00 98.12 74 PHE A N 1
ATOM 566 C CA . PHE A 1 74 ? 12.383 1.080 -13.113 1.00 98.12 74 PHE A CA 1
ATOM 567 C C . PHE A 1 74 ? 11.516 1.937 -14.042 1.00 98.12 74 PHE A C 1
ATOM 569 O O . PHE A 1 74 ? 11.923 2.238 -15.163 1.00 98.12 74 PHE A O 1
ATOM 576 N N . SER A 1 75 ? 10.365 2.405 -13.554 1.00 98.06 75 SER A N 1
ATOM 577 C CA . SER A 1 75 ? 9.433 3.235 -14.330 1.00 98.06 75 SER A CA 1
ATOM 578 C C . SER A 1 75 ? 10.089 4.535 -14.794 1.00 98.06 75 SER A C 1
ATOM 580 O O . SER A 1 75 ? 9.995 4.904 -15.964 1.00 98.06 75 SER A O 1
ATOM 582 N N . SER A 1 76 ? 10.825 5.193 -13.895 1.00 98.06 76 SER A N 1
ATOM 583 C CA . SER A 1 76 ? 11.566 6.419 -14.205 1.00 98.06 76 SER A CA 1
ATOM 584 C C . SER A 1 76 ? 12.658 6.179 -15.249 1.00 98.06 76 SER A C 1
ATOM 586 O O . SER A 1 76 ? 12.872 7.006 -16.134 1.00 98.06 76 SER A O 1
ATOM 588 N N . SER A 1 77 ? 13.348 5.041 -15.169 1.00 98.25 77 SER A N 1
ATOM 589 C CA . SER A 1 77 ? 14.386 4.675 -16.136 1.00 98.25 77 SER A CA 1
ATOM 590 C C . SER A 1 77 ? 13.786 4.381 -17.510 1.00 98.25 77 SER A C 1
ATOM 592 O O . SER A 1 77 ? 14.286 4.882 -18.512 1.00 98.25 77 SER A O 1
ATOM 594 N N . LEU A 1 78 ? 12.660 3.664 -17.565 1.00 98.00 78 LEU A N 1
ATOM 595 C CA . LEU A 1 78 ? 11.946 3.378 -18.811 1.00 98.00 78 LEU A CA 1
ATOM 596 C C . LEU A 1 78 ? 11.471 4.668 -19.495 1.00 98.00 78 LEU A C 1
ATOM 598 O O . LEU A 1 78 ? 11.649 4.827 -20.703 1.00 98.00 78 LEU A O 1
ATOM 602 N N . GLN A 1 79 ? 10.933 5.619 -18.726 1.00 97.69 79 GLN A N 1
ATOM 603 C CA . GLN A 1 79 ? 10.538 6.934 -19.238 1.00 97.69 79 GLN A CA 1
ATOM 604 C C . GLN A 1 79 ? 11.724 7.700 -19.837 1.00 97.69 79 GLN A C 1
ATOM 606 O O . GLN A 1 79 ? 11.608 8.235 -20.940 1.00 97.69 79 GLN A O 1
ATOM 611 N N . LYS A 1 80 ? 12.877 7.714 -19.154 1.00 97.62 80 LYS A N 1
ATOM 612 C CA . LYS A 1 80 ? 14.105 8.343 -19.669 1.00 97.62 80 LYS A CA 1
ATOM 613 C C . LYS A 1 80 ? 14.570 7.688 -20.967 1.00 97.62 80 LYS A C 1
ATOM 615 O O . LYS A 1 80 ? 14.751 8.386 -21.960 1.00 97.62 80 LYS A O 1
ATOM 620 N N . CYS A 1 81 ? 14.662 6.359 -21.001 1.00 97.19 81 CYS A N 1
ATOM 621 C CA . CYS A 1 81 ? 15.056 5.631 -22.207 1.00 97.19 81 CYS A CA 1
ATOM 622 C C . CYS A 1 81 ? 14.106 5.907 -23.380 1.00 97.19 81 CYS A C 1
ATOM 624 O O . CYS A 1 81 ? 14.556 6.059 -24.513 1.00 97.19 81 CYS A O 1
ATOM 626 N N . SER A 1 82 ? 12.799 6.019 -23.127 1.00 95.88 82 SER A N 1
ATOM 627 C CA . SER A 1 82 ? 11.828 6.364 -24.170 1.00 95.88 82 SER A CA 1
ATOM 628 C C . SER A 1 82 ? 12.110 7.732 -24.799 1.00 95.88 82 SER A C 1
ATOM 630 O O . SER A 1 82 ? 11.964 7.883 -26.013 1.00 95.88 82 SER A O 1
ATOM 632 N N . LEU A 1 83 ? 12.511 8.724 -23.999 1.00 95.88 83 LEU A N 1
ATOM 633 C CA . LEU A 1 83 ? 12.881 10.050 -24.499 1.00 95.88 83 LEU A CA 1
ATOM 634 C C . LEU A 1 83 ? 14.202 10.004 -25.269 1.00 95.88 83 LEU A C 1
ATOM 636 O O . LEU A 1 83 ? 14.281 10.533 -26.375 1.00 95.88 83 LEU A O 1
ATOM 640 N N . GLU A 1 84 ? 15.208 9.319 -24.731 1.00 95.94 84 GLU A N 1
ATOM 641 C CA . GLU A 1 84 ? 16.526 9.180 -25.359 1.00 95.94 84 GLU A CA 1
ATOM 642 C C . GLU A 1 84 ? 16.445 8.492 -26.727 1.00 95.94 84 GLU A C 1
ATOM 644 O O . GLU A 1 84 ? 17.054 8.958 -27.691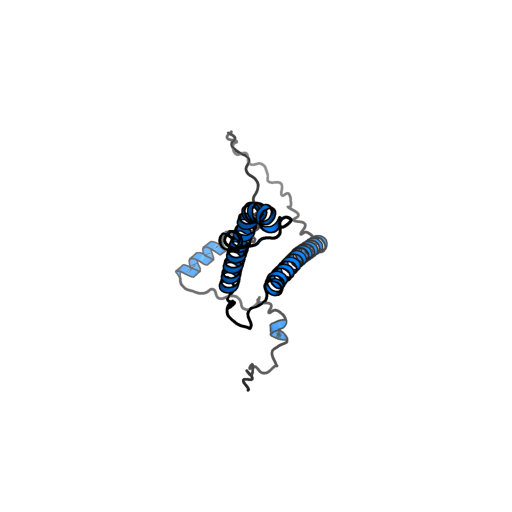 1.00 95.94 84 GLU A O 1
ATOM 649 N N . VAL A 1 85 ? 15.648 7.423 -26.851 1.00 96.19 85 VAL A N 1
ATOM 650 C CA . VAL A 1 85 ? 15.423 6.744 -28.136 1.00 96.19 85 VAL A CA 1
ATOM 651 C C . VAL A 1 85 ? 14.763 7.687 -29.137 1.00 96.19 85 VAL A C 1
ATOM 653 O O . VAL A 1 85 ? 15.199 7.746 -30.286 1.00 96.19 85 VAL A O 1
ATOM 656 N N . HIS A 1 86 ? 13.760 8.460 -28.717 1.00 93.38 86 HIS A N 1
ATOM 657 C CA . HIS A 1 86 ? 13.087 9.414 -29.597 1.00 93.38 86 HIS A CA 1
ATOM 658 C C . HIS A 1 86 ? 14.018 10.559 -30.036 1.00 93.38 86 HIS A C 1
ATOM 660 O O . HIS A 1 86 ? 14.028 10.955 -31.203 1.00 93.38 86 HIS A O 1
ATOM 666 N N . GLU A 1 87 ? 14.850 11.078 -29.130 1.00 93.81 87 GLU A N 1
ATOM 667 C CA . GLU A 1 87 ? 15.872 12.070 -29.470 1.00 93.81 87 GLU A CA 1
ATOM 668 C C . GLU A 1 87 ? 16.910 11.518 -30.446 1.00 93.81 87 GLU A C 1
ATOM 670 O O . GLU A 1 87 ? 17.302 12.208 -31.390 1.00 93.81 87 GLU A O 1
ATOM 675 N N . TYR A 1 88 ? 17.356 10.281 -30.231 1.00 93.50 88 TYR A N 1
ATOM 676 C CA . TYR A 1 88 ? 18.321 9.620 -31.099 1.00 93.50 88 TYR A CA 1
ATOM 677 C C . TYR A 1 88 ? 17.738 9.353 -32.492 1.00 93.50 88 TYR A C 1
ATOM 679 O O . TYR A 1 88 ? 18.400 9.630 -33.491 1.00 93.50 88 TYR A O 1
ATOM 687 N N . GLN A 1 89 ? 16.483 8.902 -32.572 1.00 91.94 89 GLN A N 1
ATOM 688 C CA . GLN A 1 89 ? 15.759 8.715 -33.834 1.00 91.94 89 GLN A CA 1
ATOM 689 C C . GLN A 1 89 ? 15.628 10.029 -34.612 1.00 91.94 89 GLN A C 1
ATOM 691 O O . GLN A 1 89 ? 16.002 10.079 -35.781 1.00 91.94 89 GLN A O 1
ATOM 696 N N . ARG A 1 90 ? 15.217 11.122 -33.955 1.00 90.44 90 ARG A N 1
ATOM 697 C CA . ARG A 1 90 ? 15.132 12.446 -34.594 1.00 90.44 90 ARG A CA 1
ATOM 698 C C . ARG A 1 90 ? 16.491 12.926 -35.112 1.00 90.44 90 ARG A C 1
ATOM 700 O O . ARG A 1 90 ? 16.585 13.479 -36.204 1.00 90.44 90 ARG A O 1
ATOM 707 N N . LYS A 1 91 ? 17.563 12.728 -34.336 1.00 89.88 91 LYS A N 1
ATOM 708 C CA . LYS A 1 91 ? 18.930 13.070 -34.767 1.00 89.88 91 LYS A CA 1
ATOM 709 C C . LYS A 1 91 ? 19.345 12.249 -35.992 1.00 89.88 91 LYS A C 1
ATOM 711 O O . LYS A 1 91 ? 19.912 12.810 -36.925 1.00 89.88 91 LYS A O 1
ATOM 716 N N . LEU A 1 92 ? 19.036 10.953 -36.019 1.00 87.25 92 LEU A N 1
ATOM 717 C CA . LEU A 1 92 ? 19.284 10.080 -37.171 1.00 87.25 92 LEU A CA 1
ATOM 718 C C . LEU A 1 92 ? 18.548 10.548 -38.431 1.00 87.25 92 LEU A C 1
ATOM 720 O O . LEU A 1 92 ? 19.171 10.616 -39.485 1.00 87.25 92 LEU A O 1
ATOM 724 N N . GLU A 1 93 ? 17.271 10.917 -38.323 1.00 84.94 93 GLU A N 1
ATOM 725 C CA . GLU A 1 93 ? 16.469 11.422 -39.450 1.00 84.94 93 GLU A CA 1
ATOM 726 C C . GLU A 1 93 ? 17.026 12.718 -40.054 1.00 84.94 93 GLU A C 1
ATOM 728 O O . GLU A 1 93 ? 16.934 12.916 -41.261 1.00 84.94 93 GLU A O 1
ATOM 733 N N . LEU A 1 94 ? 17.636 13.582 -39.237 1.00 82.62 94 LEU A N 1
ATOM 734 C CA . LEU A 1 94 ? 18.289 14.811 -39.706 1.00 82.62 94 LEU A CA 1
ATOM 735 C C . LEU A 1 94 ? 19.679 14.569 -40.310 1.00 82.62 94 LEU A C 1
ATOM 737 O O . LEU A 1 94 ? 20.143 15.370 -41.117 1.00 82.62 94 LEU A O 1
ATOM 741 N N . THR A 1 95 ? 20.369 13.506 -39.887 1.00 76.69 95 THR A N 1
ATOM 742 C CA . THR A 1 95 ? 21.767 13.244 -40.279 1.00 76.69 95 THR A CA 1
ATOM 743 C C . THR A 1 95 ? 21.863 12.310 -41.485 1.00 76.69 95 THR A C 1
ATOM 745 O O . THR A 1 95 ? 22.845 12.347 -42.226 1.00 76.69 95 THR A O 1
ATOM 748 N N . LEU A 1 96 ? 20.859 11.460 -41.700 1.00 69.50 96 LEU A N 1
ATOM 749 C CA . LEU A 1 96 ? 20.787 10.620 -42.886 1.00 69.50 96 LEU A CA 1
ATOM 750 C C . LEU A 1 96 ? 20.243 11.449 -44.059 1.00 69.50 96 LEU A C 1
ATOM 752 O O . LEU A 1 96 ? 19.174 12.045 -43.926 1.00 69.50 96 LEU A O 1
ATOM 756 N N . PRO A 1 97 ? 20.928 11.482 -45.218 1.00 61.41 97 PRO A N 1
ATOM 757 C CA . PRO A 1 97 ? 20.351 12.077 -46.412 1.00 61.41 97 PRO A CA 1
ATOM 758 C C . PRO A 1 97 ? 19.055 11.331 -46.730 1.00 61.41 97 PRO A C 1
ATOM 760 O O . PRO A 1 97 ? 19.063 10.103 -46.872 1.00 61.41 97 PRO A O 1
ATOM 763 N N . GLN A 1 98 ? 17.937 12.059 -46.821 1.00 61.41 98 GLN A N 1
ATOM 764 C CA . GLN A 1 98 ? 16.728 11.502 -47.418 1.00 61.41 98 GLN A CA 1
ATOM 765 C C . GLN A 1 98 ? 17.136 10.958 -48.791 1.00 61.41 98 GLN A C 1
ATOM 767 O O . GLN A 1 98 ? 17.754 11.701 -49.559 1.00 61.41 98 GLN A O 1
ATOM 772 N N . PRO A 1 99 ? 16.856 9.683 -49.119 1.00 55.53 99 PRO A N 1
ATOM 773 C CA . PRO A 1 99 ? 16.958 9.262 -50.498 1.00 55.53 99 PRO A CA 1
ATOM 774 C C . PRO A 1 99 ? 15.972 10.138 -51.260 1.00 55.53 99 PRO A C 1
ATOM 776 O O . PRO A 1 99 ? 14.758 10.007 -51.109 1.00 55.53 99 PRO A O 1
ATOM 779 N N . GLU A 1 100 ? 16.513 11.081 -52.021 1.00 54.53 100 GLU A N 1
ATOM 780 C CA . GLU A 1 100 ? 15.776 11.838 -53.009 1.00 54.53 100 GLU A CA 1
ATOM 781 C C . GLU A 1 100 ? 15.331 10.796 -54.037 1.00 54.53 100 GLU A C 1
ATOM 783 O O . GLU A 1 100 ? 16.058 10.435 -54.964 1.00 54.53 100 GLU A O 1
ATOM 788 N N . ILE A 1 101 ? 14.161 10.197 -53.800 1.00 56.06 101 ILE A N 1
ATOM 789 C CA . ILE A 1 101 ? 13.467 9.421 -54.813 1.00 56.06 101 ILE A CA 1
ATOM 790 C C . ILE A 1 101 ? 13.044 10.472 -55.828 1.00 56.06 101 ILE A C 1
ATOM 792 O O . ILE A 1 101 ? 11.953 11.037 -55.763 1.00 56.06 101 ILE A O 1
ATOM 796 N N . THR A 1 102 ? 13.957 10.768 -56.746 1.00 47.81 102 THR A N 1
ATOM 797 C CA . THR A 1 102 ? 13.632 11.333 -58.041 1.00 47.81 102 THR A CA 1
ATOM 798 C C . THR A 1 102 ? 12.732 10.303 -58.703 1.00 47.81 102 THR A C 1
ATOM 800 O O . THR A 1 102 ? 13.171 9.383 -59.388 1.00 47.81 102 THR A O 1
ATOM 803 N N . VAL A 1 103 ? 11.430 10.407 -58.432 1.00 54.03 103 VAL A N 1
ATOM 804 C CA . VAL A 1 103 ? 10.428 9.844 -59.321 1.00 54.03 103 VAL A CA 1
ATOM 805 C C . VAL A 1 103 ? 10.644 10.614 -60.611 1.00 54.03 103 VAL A C 1
ATOM 807 O O . VAL A 1 103 ? 10.203 11.755 -60.747 1.00 54.03 103 VAL A O 1
ATOM 810 N N . ALA A 1 104 ? 11.436 10.033 -61.513 1.00 47.44 104 ALA A N 1
ATOM 811 C CA . ALA A 1 104 ? 11.457 10.450 -62.894 1.00 47.44 104 ALA A CA 1
ATOM 812 C C . ALA A 1 104 ? 9.993 10.460 -63.321 1.00 47.44 104 ALA A C 1
ATOM 814 O O . ALA A 1 104 ? 9.332 9.422 -63.344 1.00 47.44 104 ALA A O 1
ATOM 815 N N . LEU A 1 105 ? 9.467 11.661 -63.550 1.00 50.75 105 LEU A N 1
ATOM 816 C CA . LEU A 1 105 ? 8.175 11.852 -64.173 1.00 50.75 105 LEU A CA 1
ATOM 817 C C . LEU A 1 105 ? 8.353 11.411 -65.629 1.00 50.75 105 LEU A C 1
ATOM 819 O O . LEU A 1 105 ? 8.513 12.232 -66.532 1.00 50.75 105 LEU A O 1
ATOM 823 N N . GLU A 1 106 ? 8.422 10.100 -65.850 1.00 43.34 106 GLU A N 1
ATOM 824 C CA . GLU A 1 106 ? 8.219 9.537 -67.168 1.00 43.34 106 GLU A CA 1
ATOM 825 C C . GLU A 1 106 ? 6.797 9.930 -67.551 1.00 43.34 106 GLU A C 1
ATOM 827 O O . GLU A 1 106 ? 5.816 9.543 -66.917 1.00 43.34 106 GLU A O 1
ATOM 832 N N . LYS A 1 107 ? 6.714 10.825 -68.539 1.00 42.41 107 LYS A N 1
ATOM 833 C CA . LYS A 1 107 ? 5.491 11.136 -69.268 1.00 42.41 107 LYS A CA 1
ATOM 834 C C . LYS A 1 107 ? 4.916 9.816 -69.769 1.00 42.41 107 LYS A C 1
ATOM 836 O O . LYS A 1 107 ? 5.288 9.356 -70.847 1.00 42.41 107 LYS A O 1
ATOM 841 N N . GLU A 1 108 ? 3.998 9.231 -69.012 1.00 38.81 108 GLU A N 1
ATOM 842 C CA . GLU A 1 108 ? 3.105 8.231 -69.565 1.00 38.81 108 GLU A CA 1
ATOM 843 C C . GLU A 1 108 ? 2.226 8.940 -70.591 1.00 38.81 108 GLU A C 1
ATOM 845 O O . GLU A 1 108 ? 1.435 9.842 -70.295 1.00 38.81 108 GLU A O 1
ATOM 850 N N . ALA A 1 109 ? 2.475 8.574 -71.845 1.00 40.31 109 ALA A N 1
ATOM 851 C CA . ALA A 1 109 ? 1.605 8.867 -72.953 1.00 40.31 109 ALA A CA 1
ATOM 852 C C . ALA A 1 109 ? 0.190 8.392 -72.606 1.00 40.31 109 ALA A C 1
ATOM 854 O O . ALA A 1 109 ? -0.028 7.303 -72.083 1.00 40.31 109 ALA A O 1
ATOM 855 N N . SER A 1 110 ? -0.763 9.261 -72.900 1.00 43.09 110 SER A N 1
ATOM 856 C CA . SER A 1 110 ? -2.193 9.053 -72.763 1.00 43.09 110 SER A CA 1
ATOM 857 C C . SER A 1 110 ? -2.666 7.756 -73.428 1.00 43.09 110 SER A C 1
ATOM 859 O O . SER A 1 110 ? -2.686 7.678 -74.656 1.00 43.09 110 SER A O 1
ATOM 861 N N . GLU A 1 111 ? -3.182 6.818 -72.637 1.00 40.12 111 GLU A N 1
ATOM 862 C CA . GLU A 1 111 ? -4.182 5.857 -73.105 1.00 40.12 111 GLU A CA 1
ATOM 863 C C . GLU A 1 111 ? -5.518 6.113 -72.376 1.00 40.12 111 GLU A C 1
ATOM 865 O O . GLU A 1 111 ? -5.558 6.154 -71.143 1.00 40.12 111 GLU A O 1
ATOM 870 N N . PRO A 1 112 ? -6.631 6.352 -73.097 1.00 49.88 112 PRO A N 1
ATOM 871 C CA . PRO A 1 112 ? -7.907 6.696 -72.485 1.00 49.88 112 PRO A CA 1
ATOM 872 C C . PRO A 1 112 ? -8.693 5.427 -72.137 1.00 49.88 112 PRO A C 1
ATOM 874 O O . PRO A 1 112 ? -9.233 4.780 -73.028 1.00 49.88 112 PRO A O 1
ATOM 877 N N . THR A 1 113 ? -8.840 5.088 -70.852 1.00 33.72 113 THR A N 1
ATOM 878 C CA . THR A 1 113 ? -9.797 4.042 -70.438 1.00 33.72 113 THR A CA 1
ATOM 879 C C . THR A 1 113 ? -10.694 4.499 -69.280 1.00 33.72 113 THR A C 1
ATOM 881 O O . THR A 1 113 ? -10.308 4.529 -68.119 1.00 33.72 113 THR A O 1
ATOM 884 N N . ILE A 1 114 ? -11.903 4.905 -69.685 1.00 44.16 114 ILE A N 1
ATOM 885 C CA . ILE A 1 114 ? -13.236 4.822 -69.055 1.00 44.16 114 ILE A CA 1
ATOM 886 C C . ILE A 1 114 ? -13.336 5.061 -67.533 1.00 44.16 114 ILE A C 1
ATOM 888 O O . ILE A 1 114 ? -13.115 4.181 -66.705 1.00 44.16 114 ILE A O 1
ATOM 892 N N . LYS A 1 115 ? -13.845 6.253 -67.187 1.00 41.56 115 LYS A N 1
ATOM 893 C CA . LYS A 1 115 ? -14.434 6.585 -65.881 1.00 41.56 115 LYS A CA 1
ATOM 894 C C . LYS A 1 115 ? -15.764 5.845 -65.694 1.00 41.56 115 LYS A C 1
ATOM 896 O O . LYS A 1 115 ? -16.663 6.016 -66.513 1.00 41.56 115 LYS A O 1
ATOM 901 N N . LEU A 1 116 ? -15.932 5.148 -64.570 1.00 36.34 116 LEU A N 1
ATOM 902 C CA . LEU A 1 116 ? -17.249 4.805 -64.025 1.00 36.34 116 LEU A CA 1
ATOM 903 C C . LEU A 1 116 ? -17.433 5.516 -62.674 1.00 36.34 116 LEU A C 1
ATOM 905 O O . LEU A 1 116 ? -16.540 5.508 -61.828 1.00 36.34 116 LEU A O 1
ATOM 909 N N . GLN A 1 117 ? -18.565 6.200 -62.513 1.00 39.25 117 GLN A N 1
ATOM 910 C CA . GLN A 1 117 ? -18.893 7.072 -61.383 1.00 39.25 117 GLN A CA 1
ATOM 911 C C . GLN A 1 117 ? -19.502 6.310 -60.184 1.00 39.25 117 GLN A C 1
ATOM 913 O O . GLN A 1 117 ? -20.584 5.757 -60.329 1.00 39.25 117 GLN A O 1
ATOM 918 N N . SER A 1 118 ? -18.887 6.476 -58.995 1.00 40.84 118 SER A N 1
ATOM 919 C CA . SER A 1 118 ? -19.493 6.699 -57.644 1.00 40.84 118 SER A CA 1
ATOM 920 C C . SER A 1 118 ? -20.321 5.558 -56.975 1.00 40.84 118 SER A C 1
ATOM 922 O O . SER A 1 118 ? -20.784 4.688 -57.703 1.00 40.84 118 SER A O 1
ATOM 924 N N . PRO A 1 119 ? -20.560 5.522 -55.629 1.00 46.72 119 PRO A N 1
ATOM 925 C CA . PRO A 1 119 ? -20.598 6.639 -54.673 1.00 46.72 119 PRO A CA 1
ATOM 926 C C . PRO A 1 119 ? -19.792 6.471 -53.364 1.00 46.72 119 PRO A C 1
ATOM 928 O O . PRO A 1 119 ? -19.180 5.449 -53.075 1.00 46.72 119 PRO A O 1
ATOM 931 N N . ALA A 1 120 ? -19.783 7.563 -52.600 1.00 47.41 120 ALA A N 1
ATOM 932 C CA . ALA A 1 120 ? -19.073 7.783 -51.349 1.00 47.41 120 ALA A CA 1
ATOM 933 C C . ALA A 1 120 ? -19.501 6.858 -50.196 1.00 47.41 120 ALA A C 1
ATOM 935 O O . ALA A 1 120 ? -20.694 6.662 -49.980 1.00 47.41 120 ALA A O 1
ATOM 936 N N . ALA A 1 121 ? -18.531 6.430 -49.378 1.00 40.50 121 ALA A N 1
ATOM 937 C CA . ALA A 1 121 ? -18.737 6.131 -47.962 1.00 40.50 121 ALA A CA 1
ATOM 938 C C . ALA A 1 121 ? -17.401 6.091 -47.186 1.00 40.50 121 ALA A C 1
ATOM 940 O O . ALA A 1 121 ? -16.545 5.254 -47.448 1.00 40.50 121 ALA A O 1
ATOM 941 N N . LEU A 1 122 ? -17.329 6.964 -46.175 1.00 41.38 122 LEU A N 1
ATOM 942 C CA . LEU A 1 122 ? -16.638 6.808 -44.888 1.00 41.38 122 LEU A CA 1
ATOM 943 C C . LEU A 1 122 ? -15.113 7.026 -44.820 1.00 41.38 122 LEU A C 1
ATOM 945 O O . LEU A 1 122 ? -14.286 6.213 -45.218 1.00 41.38 122 LEU A O 1
ATOM 949 N N . LEU A 1 123 ? -14.780 8.145 -44.173 1.00 51.53 123 LEU A N 1
ATOM 950 C CA . LEU A 1 123 ? -13.503 8.444 -43.534 1.00 51.53 123 LEU A CA 1
ATOM 951 C C . LEU A 1 123 ? -13.147 7.364 -42.496 1.00 51.53 123 LEU A C 1
ATOM 953 O O . LEU A 1 123 ? -13.929 7.113 -41.579 1.00 51.53 123 LEU A O 1
ATOM 957 N N . ALA A 1 124 ? -11.936 6.812 -42.583 1.00 50.25 124 ALA A N 1
ATOM 958 C CA . ALA A 1 124 ? -11.247 6.172 -41.464 1.00 50.25 124 ALA A CA 1
ATOM 959 C C . ALA A 1 124 ? -9.734 6.481 -41.538 1.00 50.25 124 ALA A C 1
ATOM 961 O O . ALA A 1 124 ? -9.202 6.636 -42.641 1.00 50.25 124 ALA A O 1
ATOM 962 N N . PRO A 1 125 ? -9.040 6.632 -40.394 1.00 43.62 125 PRO A N 1
ATOM 963 C CA . PRO A 1 125 ? -7.707 7.220 -40.328 1.00 43.62 125 PRO A CA 1
ATOM 964 C C . PRO A 1 125 ? -6.636 6.256 -40.842 1.00 43.62 125 PRO A C 1
ATOM 966 O O . PRO A 1 125 ? -6.660 5.062 -40.543 1.00 43.62 125 PRO A O 1
ATOM 969 N N . GLY A 1 126 ? -5.667 6.795 -41.585 1.00 40.44 126 GLY A N 1
ATOM 970 C CA . GLY A 1 126 ? -4.520 6.052 -42.093 1.00 40.44 126 GLY A CA 1
ATOM 971 C C . GLY A 1 126 ? -3.674 5.479 -40.958 1.00 40.44 126 GLY A C 1
ATOM 972 O O . GLY A 1 126 ? -2.871 6.183 -40.351 1.00 40.44 126 GLY A O 1
ATOM 973 N N . SER A 1 127 ? -3.835 4.183 -40.701 1.00 43.47 127 SER A N 1
ATOM 974 C CA . SER A 1 127 ? -2.856 3.387 -39.971 1.00 43.47 127 SER A CA 1
ATOM 975 C C . SER A 1 127 ? -1.615 3.263 -40.852 1.00 43.47 127 SER A C 1
ATOM 977 O O . SER A 1 127 ? -1.577 2.477 -41.798 1.00 43.47 127 SER A O 1
ATOM 979 N N . GLN A 1 128 ? -0.600 4.078 -40.574 1.00 49.62 128 GLN A N 1
ATOM 980 C CA . GLN A 1 128 ? 0.744 3.853 -41.091 1.00 49.62 128 GLN A CA 1
ATOM 981 C C . GLN A 1 128 ? 1.354 2.664 -40.344 1.00 49.62 128 GLN A C 1
ATOM 983 O O . GLN A 1 128 ? 2.175 2.815 -39.441 1.00 49.62 128 GLN A O 1
ATOM 988 N N . SER A 1 129 ? 0.946 1.452 -40.719 1.00 43.34 129 SER A N 1
ATOM 989 C CA . SER A 1 129 ? 1.728 0.264 -40.417 1.00 43.34 129 SER A CA 1
ATOM 990 C C . SER A 1 129 ? 2.974 0.292 -41.297 1.00 43.34 129 SER A C 1
ATOM 992 O O . SER A 1 129 ? 2.940 -0.045 -42.482 1.00 43.34 129 SER A O 1
ATOM 994 N N . SER A 1 130 ? 4.076 0.718 -40.689 1.00 53.16 130 SER A N 1
ATOM 995 C CA . SER A 1 130 ? 5.429 0.371 -41.100 1.00 53.16 130 SER A CA 1
ATOM 996 C C . SER A 1 130 ? 5.517 -1.144 -41.291 1.00 53.16 130 SER A C 1
ATOM 998 O O . SER A 1 130 ? 5.541 -1.905 -40.326 1.00 53.16 130 SER A O 1
ATOM 1000 N N . MET A 1 131 ? 5.539 -1.600 -42.542 1.00 47.34 131 MET A N 1
ATOM 1001 C CA . MET A 1 131 ? 5.979 -2.951 -42.856 1.00 47.34 131 MET A CA 1
ATOM 1002 C C . MET A 1 131 ? 6.795 -2.898 -44.136 1.00 47.34 131 MET A C 1
ATOM 1004 O O . MET A 1 131 ? 6.300 -2.642 -45.231 1.00 47.34 131 MET A O 1
ATOM 1008 N N . GLY A 1 132 ? 8.101 -3.018 -43.929 1.00 52.00 132 GLY A N 1
ATOM 1009 C CA . GLY A 1 132 ? 9.103 -2.807 -44.944 1.00 52.00 132 GLY A CA 1
ATOM 1010 C C . GLY A 1 132 ? 9.063 -3.812 -46.089 1.00 52.00 132 GLY A C 1
ATOM 1011 O O . GLY A 1 132 ? 8.531 -4.912 -45.985 1.00 52.00 132 GLY A O 1
ATOM 1012 N N . LYS A 1 133 ? 9.792 -3.403 -47.129 1.00 55.81 133 LYS A N 1
ATOM 1013 C CA . LYS A 1 133 ? 10.398 -4.228 -48.177 1.00 55.81 133 LYS A CA 1
ATOM 1014 C C . LYS A 1 133 ? 9.369 -4.945 -49.046 1.00 55.81 133 LYS A C 1
ATOM 1016 O O . LYS A 1 133 ? 8.917 -6.045 -48.749 1.00 55.81 133 LYS A O 1
ATOM 1021 N N . SER A 1 134 ? 9.075 -4.314 -50.179 1.00 53.50 134 SER A N 1
ATOM 1022 C CA . SER A 1 1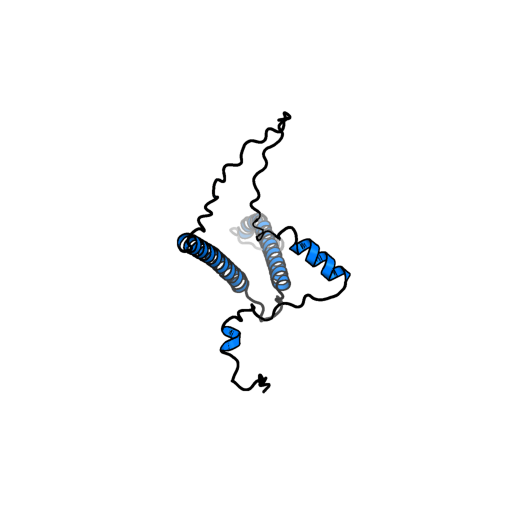34 ? 8.456 -4.944 -51.336 1.00 53.50 134 SER A CA 1
ATOM 1023 C C . SER A 1 134 ? 9.143 -6.278 -51.641 1.00 53.50 134 SER A C 1
ATOM 1025 O O . SER A 1 134 ? 10.243 -6.345 -52.187 1.00 53.50 134 SER A O 1
ATOM 1027 N N . VAL A 1 135 ? 8.482 -7.372 -51.279 1.00 58.09 135 VAL A N 1
ATOM 1028 C CA . VAL A 1 135 ? 8.797 -8.687 -51.823 1.00 58.09 135 VAL A CA 1
ATOM 1029 C C . VAL A 1 135 ? 8.339 -8.630 -53.275 1.00 58.09 135 VAL A C 1
ATOM 1031 O O . VAL A 1 135 ? 7.142 -8.646 -53.561 1.00 58.09 135 VAL A O 1
ATOM 1034 N N . GLY A 1 136 ? 9.285 -8.448 -54.197 1.00 62.47 136 GLY A N 1
ATOM 1035 C CA . GLY A 1 136 ? 8.999 -8.428 -55.628 1.00 62.47 136 GLY A CA 1
ATOM 1036 C C . GLY A 1 136 ? 8.231 -9.688 -56.034 1.00 62.47 136 GLY A C 1
ATOM 1037 O O . GLY A 1 136 ? 8.519 -10.777 -55.536 1.00 62.47 136 GLY A O 1
ATOM 1038 N N . ARG A 1 137 ? 7.263 -9.538 -56.949 1.00 63.44 137 ARG A N 1
ATOM 1039 C CA . ARG A 1 137 ? 6.296 -10.558 -57.417 1.00 63.44 137 ARG A CA 1
ATOM 1040 C C . ARG A 1 137 ? 6.886 -11.904 -57.897 1.00 63.44 137 ARG A C 1
ATOM 1042 O O . ARG A 1 137 ? 6.120 -12.794 -58.234 1.00 63.44 137 ARG A O 1
ATOM 1049 N N . GLY A 1 138 ? 8.208 -12.081 -57.913 1.00 66.12 138 GLY A N 1
ATOM 1050 C CA . GLY A 1 138 ? 8.875 -13.353 -58.212 1.00 66.12 138 GLY A CA 1
ATOM 1051 C C . GLY A 1 138 ? 9.460 -14.089 -57.000 1.00 66.12 138 GLY A C 1
ATOM 1052 O O . GLY A 1 138 ? 9.570 -15.311 -57.038 1.00 66.12 138 GLY A O 1
ATOM 1053 N N . ASP A 1 139 ? 9.819 -13.397 -55.913 1.00 68.62 139 ASP A N 1
ATOM 1054 C CA . ASP A 1 139 ? 10.573 -14.026 -54.812 1.00 68.62 139 ASP A CA 1
ATOM 1055 C C . ASP A 1 139 ? 9.655 -14.838 -53.881 1.00 68.62 139 ASP A C 1
ATOM 1057 O O . ASP A 1 139 ? 10.038 -15.906 -53.398 1.00 68.62 139 ASP A O 1
ATOM 1061 N N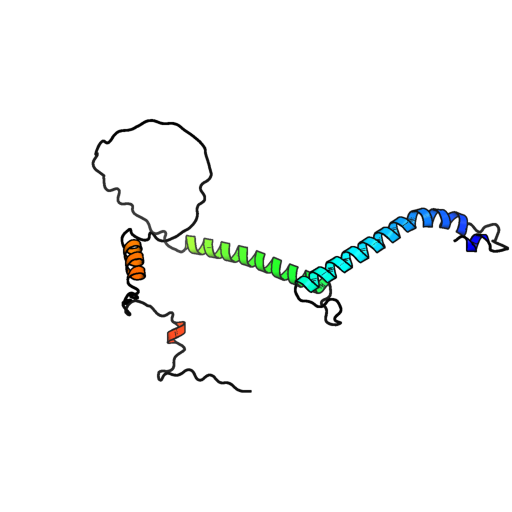 . LEU A 1 140 ? 8.402 -14.392 -53.709 1.00 73.56 140 LEU A N 1
ATOM 1062 C CA . LEU A 1 140 ? 7.364 -15.137 -52.986 1.00 73.56 140 LEU A CA 1
ATOM 1063 C C . LEU A 1 140 ? 7.019 -16.452 -53.699 1.00 73.56 140 LEU A C 1
ATOM 1065 O O . LEU A 1 140 ? 7.003 -17.511 -53.075 1.00 73.56 140 LEU A O 1
ATOM 1069 N N . ASP A 1 141 ? 6.803 -16.399 -55.013 1.00 72.12 141 ASP A N 1
ATOM 1070 C CA . ASP A 1 141 ? 6.441 -17.576 -55.810 1.00 72.12 141 ASP A CA 1
ATOM 1071 C C . ASP A 1 141 ? 7.592 -18.598 -55.836 1.00 72.12 141 ASP A C 1
ATOM 1073 O O . ASP A 1 141 ? 7.394 -19.812 -55.734 1.00 72.12 141 ASP A O 1
ATOM 1077 N N . GLN A 1 142 ? 8.832 -18.101 -55.861 1.00 72.25 142 GLN A N 1
ATOM 1078 C CA . GLN A 1 142 ? 10.034 -18.921 -55.768 1.00 72.25 142 GLN A CA 1
ATOM 1079 C C . GLN A 1 142 ? 10.236 -19.508 -54.358 1.00 72.25 142 GLN A C 1
ATOM 1081 O O . GLN A 1 142 ? 10.717 -20.636 -54.224 1.00 72.25 142 GLN A O 1
ATOM 1086 N N . ALA A 1 143 ? 9.862 -18.784 -53.297 1.00 70.75 143 ALA A N 1
ATOM 1087 C CA . ALA A 1 143 ? 9.860 -19.305 -51.930 1.00 70.75 143 ALA A CA 1
ATOM 1088 C C . ALA A 1 143 ? 8.846 -20.449 -51.772 1.00 70.75 143 ALA A C 1
ATOM 1090 O O . ALA A 1 143 ? 9.213 -21.521 -51.284 1.00 70.75 143 ALA A O 1
ATOM 1091 N N . ILE A 1 144 ? 7.622 -20.270 -52.275 1.00 72.12 144 ILE A N 1
ATOM 1092 C CA . ILE A 1 144 ? 6.556 -21.282 -52.227 1.00 72.12 144 ILE A CA 1
ATOM 1093 C C . ILE A 1 144 ? 6.977 -22.561 -52.964 1.00 72.12 144 ILE A C 1
ATOM 1095 O O . ILE A 1 144 ? 6.847 -23.657 -52.414 1.00 72.12 144 ILE A O 1
ATOM 1099 N N . ARG A 1 145 ? 7.565 -22.444 -54.163 1.00 75.94 145 ARG A N 1
ATOM 1100 C CA . ARG A 1 145 ? 8.089 -23.608 -54.904 1.00 75.94 145 ARG A CA 1
ATOM 1101 C C . ARG A 1 145 ? 9.193 -24.337 -54.134 1.00 75.94 145 ARG A C 1
ATOM 1103 O O . ARG A 1 145 ? 9.152 -25.557 -54.024 1.00 75.94 145 ARG A O 1
ATOM 1110 N N . SER A 1 146 ? 10.130 -23.605 -53.522 1.00 72.69 146 SER A N 1
ATOM 1111 C CA . SER A 1 146 ? 11.229 -24.223 -52.761 1.00 72.69 146 SER A CA 1
ATOM 1112 C C . SER A 1 146 ? 10.773 -24.984 -51.508 1.00 72.69 146 SER A C 1
ATOM 1114 O O . SER A 1 146 ? 11.403 -25.973 -51.135 1.00 72.69 146 SER A O 1
ATOM 1116 N N . MET A 1 147 ? 9.661 -24.571 -50.885 1.00 73.31 147 MET A N 1
ATOM 1117 C CA . MET A 1 147 ? 9.071 -25.309 -49.762 1.00 73.31 147 MET A CA 1
ATOM 1118 C C . MET A 1 147 ? 8.396 -26.608 -50.212 1.00 73.31 147 MET A C 1
ATOM 1120 O O . MET A 1 147 ? 8.454 -27.596 -49.486 1.00 73.31 147 MET A O 1
ATOM 1124 N N . ARG A 1 148 ? 7.792 -26.629 -51.409 1.00 74.56 148 ARG A N 1
ATOM 1125 C CA . ARG A 1 148 ? 7.101 -27.810 -51.949 1.00 74.56 148 ARG A CA 1
ATOM 1126 C C . ARG A 1 148 ? 8.059 -28.950 -52.301 1.00 74.56 148 ARG A C 1
ATOM 1128 O O . ARG A 1 148 ? 7.724 -30.105 -52.072 1.00 74.56 148 ARG A O 1
ATOM 1135 N N . ASP A 1 149 ? 9.252 -28.623 -52.793 1.00 74.62 149 ASP A N 1
ATOM 1136 C CA . ASP A 1 149 ? 10.249 -29.621 -53.206 1.00 74.62 149 ASP A CA 1
ATOM 1137 C C . ASP A 1 149 ? 11.247 -29.992 -52.090 1.00 74.62 149 ASP A C 1
ATOM 1139 O O . ASP A 1 149 ? 12.166 -30.782 -52.315 1.00 74.62 149 ASP A O 1
ATOM 1143 N N . GLY A 1 150 ? 11.126 -29.399 -50.893 1.00 68.56 150 GLY A N 1
ATOM 1144 C CA . GLY A 1 150 ? 11.989 -29.680 -49.734 1.00 68.56 150 GLY A CA 1
ATOM 1145 C C . GLY A 1 150 ? 13.469 -29.299 -49.906 1.00 68.56 150 GLY A C 1
ATOM 1146 O O . GLY A 1 150 ? 14.293 -29.575 -49.031 1.00 68.56 150 GLY A O 1
ATOM 1147 N N . LYS A 1 151 ? 13.840 -28.652 -51.017 1.00 67.25 151 LYS A N 1
ATOM 1148 C CA . LYS A 1 151 ? 15.223 -28.271 -51.327 1.00 67.25 151 LYS A CA 1
ATOM 1149 C C . LYS A 1 151 ? 15.526 -26.881 -50.778 1.00 67.25 151 LYS A C 1
ATOM 1151 O O . LYS A 1 151 ? 15.025 -25.868 -51.264 1.00 67.25 151 LYS A O 1
ATOM 1156 N N . ARG A 1 152 ? 16.407 -26.820 -49.774 1.00 61.34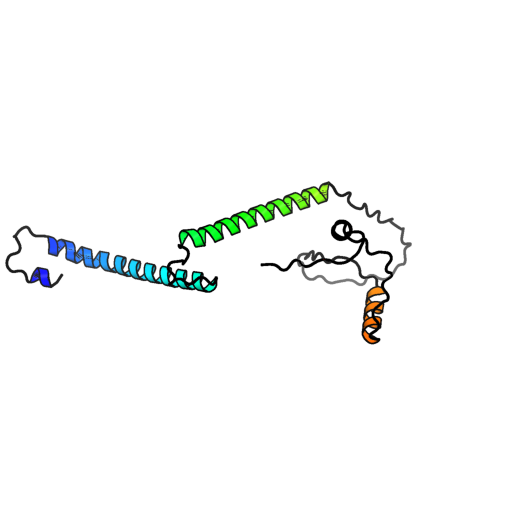 152 ARG A N 1
ATOM 1157 C CA . ARG A 1 152 ? 16.963 -25.554 -49.275 1.00 61.34 152 ARG A CA 1
ATOM 1158 C C . ARG A 1 152 ? 17.731 -24.862 -50.406 1.00 61.34 152 ARG A C 1
ATOM 1160 O O . ARG A 1 152 ? 18.590 -25.484 -51.026 1.00 61.34 152 ARG A O 1
ATOM 1167 N N . ARG A 1 153 ? 17.437 -23.578 -50.660 1.00 63.19 153 ARG A N 1
ATOM 1168 C CA . ARG A 1 153 ? 18.196 -22.741 -51.611 1.00 63.19 153 ARG A CA 1
ATOM 1169 C C . ARG A 1 153 ? 19.701 -22.875 -51.322 1.00 63.19 153 ARG A C 1
ATOM 1171 O O . ARG A 1 153 ? 20.115 -22.706 -50.173 1.00 63.19 153 ARG A O 1
ATOM 1178 N N . ALA A 1 154 ? 20.519 -23.087 -52.353 1.00 58.81 154 ALA A N 1
ATOM 1179 C CA . ALA A 1 154 ? 21.947 -22.802 -52.269 1.00 58.81 154 ALA A CA 1
ATOM 1180 C C . ALA A 1 154 ? 22.095 -21.278 -52.162 1.00 58.81 154 ALA A C 1
ATOM 1182 O O . ALA A 1 154 ? 21.945 -20.556 -53.146 1.00 58.81 154 ALA A O 1
ATOM 1183 N N . ARG A 1 155 ? 22.291 -20.761 -50.944 1.00 57.53 155 ARG A N 1
ATOM 1184 C CA . ARG A 1 155 ? 22.632 -19.346 -50.770 1.00 57.53 155 ARG A CA 1
ATOM 1185 C C . ARG A 1 155 ? 24.029 -19.125 -51.357 1.00 57.53 155 ARG A C 1
ATOM 1187 O O . ARG A 1 155 ? 24.936 -19.854 -50.955 1.00 57.53 155 ARG A O 1
ATOM 1194 N N . PRO A 1 156 ? 24.242 -18.135 -52.242 1.00 53.84 156 PRO A N 1
ATOM 1195 C CA . PRO A 1 156 ? 25.592 -17.743 -52.614 1.00 53.84 156 PRO A CA 1
ATOM 1196 C C . PRO A 1 156 ? 26.327 -17.306 -51.342 1.00 53.84 156 PRO A C 1
ATOM 1198 O O . PRO A 1 156 ? 25.907 -16.379 -50.652 1.00 53.84 156 PRO A O 1
ATOM 1201 N N . ALA A 1 157 ? 27.413 -18.003 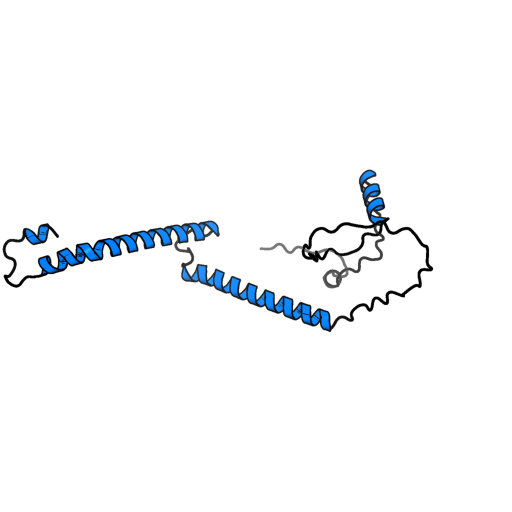-51.009 1.00 56.09 157 ALA A N 1
ATOM 1202 C CA . ALA A 1 157 ? 28.225 -17.744 -49.818 1.00 56.09 157 ALA A CA 1
ATOM 1203 C C . ALA A 1 157 ? 28.954 -16.381 -49.858 1.00 56.09 157 ALA A C 1
ATOM 1205 O O . ALA A 1 157 ? 29.610 -16.006 -48.893 1.00 56.09 157 ALA A O 1
ATOM 1206 N N . ALA A 1 158 ? 28.831 -15.633 -50.957 1.00 56.84 158 ALA A N 1
ATOM 1207 C CA . ALA A 1 158 ? 29.648 -14.465 -51.264 1.00 56.84 158 ALA A CA 1
ATOM 1208 C C . ALA A 1 158 ? 29.167 -13.132 -50.653 1.00 56.84 158 ALA A C 1
ATOM 1210 O O . ALA A 1 158 ? 29.879 -12.142 -50.766 1.00 56.84 158 ALA A O 1
ATOM 1211 N N . THR A 1 159 ? 27.994 -13.054 -50.011 1.00 56.31 159 THR A N 1
ATOM 1212 C CA . THR A 1 159 ? 27.431 -11.757 -49.556 1.00 56.31 159 THR A CA 1
ATOM 1213 C C . THR A 1 159 ? 26.918 -11.740 -48.116 1.00 56.31 159 THR A C 1
ATOM 1215 O O . THR A 1 159 ? 26.076 -10.918 -47.757 1.00 56.31 159 THR A O 1
ATOM 1218 N N . ARG A 1 160 ? 27.454 -12.596 -47.238 1.00 56.91 160 ARG A N 1
ATOM 1219 C CA . ARG A 1 160 ? 27.376 -12.341 -45.791 1.00 56.91 160 ARG A CA 1
ATOM 1220 C C . ARG A 1 160 ? 28.619 -11.576 -45.358 1.00 56.91 160 ARG A C 1
ATOM 1222 O O . ARG A 1 160 ? 29.639 -12.173 -45.037 1.00 56.91 160 ARG A O 1
ATOM 1229 N N . THR A 1 161 ? 28.516 -10.253 -45.322 1.00 60.28 161 THR A N 1
ATOM 1230 C CA . THR A 1 161 ? 29.432 -9.432 -44.533 1.00 60.28 161 THR A CA 1
ATOM 1231 C C . THR A 1 161 ? 29.239 -9.808 -43.063 1.00 60.28 161 THR A C 1
ATOM 1233 O O . THR A 1 161 ? 28.235 -9.478 -42.435 1.00 60.28 161 THR A O 1
ATOM 1236 N N . LEU A 1 162 ? 30.164 -10.606 -42.529 1.00 59.75 162 LEU A N 1
ATOM 1237 C CA . LEU A 1 162 ? 30.195 -10.930 -41.109 1.00 59.75 162 LEU A CA 1
ATOM 1238 C C . LEU A 1 162 ? 30.486 -9.638 -40.338 1.00 59.75 162 LEU A C 1
ATOM 1240 O O . LEU A 1 162 ? 31.443 -8.925 -40.639 1.00 59.75 162 LEU A O 1
ATOM 1244 N N . SER A 1 163 ? 29.644 -9.316 -39.358 1.00 62.84 163 SER A N 1
ATOM 1245 C CA . SER A 1 163 ? 29.893 -8.219 -38.425 1.00 62.84 163 SER A CA 1
ATOM 1246 C C . SER A 1 163 ? 31.257 -8.412 -37.747 1.00 62.84 163 SER A C 1
ATOM 1248 O O . SER A 1 163 ? 31.570 -9.527 -37.328 1.00 62.84 163 SER A O 1
ATOM 1250 N N . LYS A 1 164 ? 32.048 -7.331 -37.614 1.00 59.88 164 LYS A N 1
ATOM 1251 C CA . LYS A 1 164 ? 33.442 -7.329 -37.101 1.00 59.88 164 LYS A CA 1
ATOM 1252 C C . LYS A 1 164 ? 33.659 -8.105 -35.794 1.00 59.88 164 LYS A C 1
ATOM 1254 O O . LYS A 1 164 ? 34.757 -8.594 -35.562 1.00 59.88 164 LYS A O 1
ATOM 1259 N N . ILE A 1 165 ? 32.610 -8.272 -34.994 1.00 58.78 165 ILE A N 1
ATOM 1260 C CA . ILE A 1 165 ? 32.602 -9.035 -33.740 1.00 58.78 165 ILE A CA 1
ATOM 1261 C C . ILE A 1 165 ? 33.047 -10.499 -33.953 1.00 58.78 165 ILE A C 1
ATOM 1263 O O . ILE A 1 165 ? 33.666 -11.090 -33.079 1.00 58.78 165 ILE A O 1
ATOM 1267 N N . PHE A 1 166 ? 32.788 -11.080 -35.131 1.00 60.34 166 PHE A N 1
ATOM 1268 C CA . PHE A 1 166 ? 33.194 -12.455 -35.453 1.00 60.34 166 PHE A CA 1
ATOM 1269 C C . PHE A 1 166 ? 34.592 -12.565 -36.076 1.00 60.34 166 PHE A C 1
ATOM 1271 O O . PHE A 1 166 ? 35.108 -13.674 -36.181 1.00 60.34 166 PHE A O 1
ATOM 1278 N N . LEU A 1 167 ? 35.196 -11.448 -36.498 1.00 58.88 167 LEU A N 1
ATOM 1279 C CA . LEU A 1 167 ? 36.564 -11.426 -37.027 1.00 58.88 167 LEU A CA 1
ATOM 1280 C C . LEU A 1 167 ? 37.599 -11.203 -35.917 1.00 58.88 167 LEU A C 1
ATOM 1282 O O . LEU A 1 167 ? 38.682 -11.769 -35.985 1.00 58.88 167 LEU A O 1
ATOM 1286 N N . ASP A 1 168 ? 37.260 -10.404 -34.901 1.00 57.19 168 ASP A N 1
ATOM 1287 C CA . ASP A 1 168 ? 38.205 -9.981 -33.854 1.00 57.19 168 ASP A CA 1
ATOM 1288 C C . ASP A 1 168 ? 38.353 -11.004 -32.707 1.00 57.19 168 ASP A C 1
ATOM 1290 O O . ASP A 1 168 ? 39.290 -10.958 -31.919 1.00 57.19 168 ASP A O 1
ATOM 1294 N N . GLY A 1 169 ? 37.434 -11.973 -32.615 1.00 54.97 169 GLY A N 1
ATOM 1295 C CA . GLY A 1 169 ? 37.426 -12.990 -31.556 1.00 54.97 169 GLY A CA 1
ATOM 1296 C C . GLY A 1 169 ? 38.071 -14.336 -31.913 1.00 54.97 169 GLY A C 1
ATOM 1297 O O . GLY A 1 169 ? 38.059 -15.241 -31.081 1.00 54.97 169 GLY A O 1
ATOM 1298 N N . ALA A 1 170 ? 38.587 -14.518 -33.134 1.00 54.25 170 ALA A N 1
ATOM 1299 C CA . ALA A 1 170 ? 39.098 -15.808 -33.603 1.00 54.25 170 ALA A CA 1
ATOM 1300 C C . ALA A 1 170 ? 40.631 -15.778 -33.780 1.00 54.25 170 ALA A C 1
ATOM 1302 O O . ALA A 1 170 ? 41.114 -15.134 -34.712 1.00 54.25 170 ALA A O 1
ATOM 1303 N N . PRO A 1 171 ? 41.427 -16.481 -32.947 1.00 57.03 171 PRO A N 1
ATOM 1304 C CA . PRO A 1 171 ? 42.846 -16.664 -33.235 1.00 57.03 171 PRO A CA 1
ATOM 1305 C C . PRO A 1 171 ? 43.025 -17.492 -34.517 1.00 57.03 171 PRO A C 1
ATOM 1307 O O . PRO A 1 171 ? 42.219 -18.376 -34.813 1.00 57.03 171 PRO A O 1
ATOM 1310 N N . ALA A 1 172 ? 44.110 -17.234 -35.256 1.00 58.53 172 ALA A N 1
ATOM 1311 C CA . ALA A 1 172 ? 44.423 -17.801 -36.578 1.00 58.53 172 ALA A CA 1
ATOM 1312 C C . ALA A 1 172 ? 44.557 -19.346 -36.649 1.00 58.53 172 ALA A C 1
ATOM 1314 O O . ALA A 1 172 ? 44.869 -19.894 -37.703 1.00 58.53 172 ALA A O 1
ATOM 1315 N N . GLY A 1 173 ? 44.292 -20.062 -35.557 1.00 62.19 173 GLY A N 1
ATOM 1316 C CA . GLY A 1 173 ? 44.145 -21.512 -35.505 1.00 62.19 173 GLY A CA 1
ATOM 1317 C C . GLY A 1 173 ? 42.909 -21.855 -34.680 1.00 62.19 173 GLY A C 1
ATOM 1318 O O . GLY A 1 173 ? 42.893 -21.669 -33.466 1.00 62.19 173 GLY A O 1
ATOM 1319 N N . GLY A 1 174 ? 41.846 -22.306 -35.343 1.00 56.47 174 GLY A N 1
ATOM 1320 C CA . GLY A 1 174 ? 40.543 -22.507 -34.721 1.00 56.47 174 GLY A CA 1
ATOM 1321 C C . GLY A 1 174 ? 40.533 -23.535 -33.585 1.00 56.47 174 GLY A C 1
ATOM 1322 O O . GLY A 1 174 ? 40.870 -24.697 -33.790 1.00 56.47 174 GLY A O 1
ATOM 1323 N N . ARG A 1 175 ? 40.045 -23.110 -32.415 1.00 53.22 175 ARG A N 1
ATOM 1324 C CA . ARG A 1 175 ? 38.984 -23.751 -31.609 1.00 53.22 175 ARG A CA 1
ATOM 1325 C C . ARG A 1 175 ? 38.734 -22.904 -30.347 1.00 53.22 175 ARG A C 1
ATOM 1327 O O . ARG A 1 175 ? 39.702 -22.560 -29.674 1.00 53.22 175 ARG A O 1
ATOM 1334 N N . PRO A 1 176 ? 37.477 -22.592 -29.985 1.00 55.81 176 PRO A N 1
ATOM 1335 C CA . PRO A 1 176 ? 37.177 -21.974 -28.697 1.00 55.81 176 PRO A CA 1
ATOM 1336 C C . PRO A 1 176 ? 37.462 -22.982 -27.579 1.00 55.81 176 PRO A C 1
ATOM 1338 O O . PRO A 1 176 ? 36.859 -24.056 -27.544 1.00 55.81 176 PRO A O 1
ATOM 1341 N N . THR A 1 177 ? 38.379 -22.660 -26.670 1.00 53.00 177 THR A N 1
ATOM 1342 C CA . THR A 1 177 ? 38.556 -23.409 -25.427 1.00 53.00 177 THR A CA 1
ATOM 1343 C C . THR A 1 177 ? 37.525 -22.911 -24.420 1.00 53.00 177 THR A C 1
ATOM 1345 O O . THR A 1 177 ? 37.648 -21.830 -23.850 1.00 53.00 177 THR A O 1
ATOM 1348 N N . SER A 1 178 ? 36.471 -23.694 -24.197 1.00 53.03 178 SER A N 1
ATOM 1349 C CA . SER A 1 178 ? 35.620 -23.528 -23.021 1.00 53.03 178 SER A CA 1
ATOM 1350 C C . SER A 1 178 ? 36.464 -23.837 -21.783 1.00 53.03 178 SER A C 1
ATOM 1352 O O . SER A 1 178 ? 36.727 -25.003 -21.486 1.00 53.03 178 SER A O 1
ATOM 1354 N N . ARG A 1 179 ? 36.922 -22.805 -21.071 1.00 52.25 179 ARG A N 1
ATOM 1355 C CA . ARG A 1 179 ? 37.418 -22.971 -19.703 1.00 52.25 179 ARG A CA 1
ATOM 1356 C C . ARG A 1 179 ? 36.207 -23.160 -18.791 1.00 52.25 179 ARG A C 1
ATOM 1358 O O . ARG A 1 179 ? 35.587 -22.197 -18.364 1.00 52.25 179 ARG A O 1
ATOM 1365 N N . MET A 1 180 ? 35.851 -24.424 -18.585 1.00 52.75 180 MET A N 1
ATOM 1366 C CA . MET A 1 180 ? 35.313 -24.895 -17.306 1.00 52.75 180 MET A CA 1
ATOM 1367 C C . MET A 1 180 ? 36.437 -24.790 -16.268 1.00 52.75 180 MET A C 1
ATOM 1369 O O . MET A 1 180 ? 37.578 -24.972 -16.681 1.00 52.75 180 MET A O 1
ATOM 1373 N N . PHE A 1 181 ? 36.095 -24.481 -15.014 1.00 47.94 181 PHE A N 1
ATOM 1374 C CA . PHE A 1 181 ? 36.851 -24.532 -13.739 1.00 47.94 181 PHE A CA 1
ATOM 1375 C C . PHE A 1 181 ? 36.463 -23.284 -12.928 1.00 47.94 181 PHE A C 1
ATOM 1377 O O . PHE A 1 181 ? 36.421 -22.196 -13.500 1.00 47.94 181 PHE A O 1
ATOM 1384 N N . ASP A 1 182 ? 36.186 -23.325 -11.629 1.00 42.56 182 ASP A N 1
ATOM 1385 C CA . ASP A 1 182 ? 36.039 -24.373 -10.601 1.00 42.56 182 ASP A CA 1
ATOM 1386 C C . ASP A 1 182 ? 35.316 -23.670 -9.430 1.00 42.56 182 ASP A C 1
ATOM 1388 O O . ASP A 1 182 ? 35.630 -22.468 -9.223 1.00 42.56 182 ASP A O 1
#

Sequence (182 aa):
MNELKKLPNLPPNDKFVSIMQPFILQANPSVEALKTMAVTVDTGLRSLLAYFGENPDSPEAPKSEDFFGLILSFSSSLQKCSLEVHEYQRKLELTLPQPEITVALEKEASEPTIKLQSPAALLAPGSQSSMGKSVGRGDLDQAIRSMRDGKRRARPAATRTLSKIFLDGAPAGGRPTSRMFD

Secondary structure (DSSP, 8-state):
-TTGGG-S---TT--HHHHHHHHHHHHHHHHHHHHHHHHHHHHHHHHHHHHTT--TTSTTPPPHHHHHHHHHHHHHHHHHHHHHHHHHHHHHHHHSPP--------------------------------------TTHHHHHHHHHHTT------GGG----THHHHT--SS---------

pLDDT: mean 73.78, std 20.53, range [33.72, 98.38]